Protein AF-A0A3P6EDK5-F1 (afdb_monomer_lite)

Radius of gyration: 23.81 Å; chains: 1; bounding box: 59×33×45 Å

Secondary structure (DSSP, 8-state):
--GGGGB-TTT--B-HHHHHHH-GGGHHHHTTSPPPSS-PPP---S--STT----HHHHHHHHHHS------S---TTTT-

Sequence (81 aa):
MLVADLLDQQTNEWDLAKIRLHLPQYEELIRLIIPGNSKPMDKLVWIPDPSGVYSTKSGYKNICEVEEPTPPEAFDWMKNV

pLDDT: mean 78.49, std 12.65, range [49.53, 96.75]

Foldseek 3Di:
DDPQVQADPPQRHGDLVVCCVPPVVCSVVVVVDDRDPDDDPDADPPQPDPVSDDDPVSVVVVVVPPDDPPPPPPPPPPPPD

Organism: Brassica oleracea (NCBI:txid3712)

Structure (mmCIF, N/CA/C/O backbone):
data_AF-A0A3P6EDK5-F1
#
_entry.id   AF-A0A3P6EDK5-F1
#
loop_
_atom_site.group_PDB
_atom_site.id
_atom_site.type_symbol
_atom_site.label_atom_id
_atom_site.label_alt_id
_atom_site.label_comp_id
_atom_site.label_asym_id
_atom_site.label_entity_id
_atom_site.label_seq_id
_atom_site.pdbx_PDB_ins_code
_atom_site.Cartn_x
_atom_site.Cartn_y
_atom_site.Cartn_z
_atom_site.occupancy
_atom_site.B_iso_or_equiv
_atom_site.auth_seq_id
_atom_site.auth_comp_id
_atom_site.auth_asym_id
_atom_site.auth_atom_id
_atom_site.pdbx_PDB_model_num
ATOM 1 N N . MET A 1 1 ? -15.678 -12.950 0.766 1.00 75.00 1 MET A N 1
ATOM 2 C CA . MET A 1 1 ? -14.900 -12.019 1.597 1.00 75.00 1 MET A CA 1
ATOM 3 C C . MET A 1 1 ? -14.003 -11.214 0.678 1.00 75.00 1 MET A C 1
ATOM 5 O O . MET A 1 1 ? -13.218 -11.809 -0.054 1.00 75.00 1 MET A O 1
ATOM 9 N N . LEU A 1 2 ? -14.181 -9.901 0.653 1.00 89.06 2 LEU A N 1
ATOM 10 C CA . LEU A 1 2 ? -13.333 -8.935 -0.035 1.00 89.06 2 LEU A CA 1
ATOM 11 C C . LEU A 1 2 ? -12.371 -8.302 0.974 1.00 89.06 2 LEU A C 1
ATOM 13 O O . LEU A 1 2 ? -12.608 -8.349 2.176 1.00 89.06 2 LEU A O 1
ATOM 17 N N . VAL A 1 3 ? -11.309 -7.654 0.492 1.00 85.56 3 VAL A N 1
ATOM 18 C CA . VAL A 1 3 ? -10.387 -6.903 1.366 1.00 85.56 3 VAL A CA 1
ATOM 19 C C . VAL A 1 3 ? -11.132 -5.812 2.145 1.00 85.56 3 VAL A C 1
ATOM 21 O O . VAL A 1 3 ? -10.835 -5.582 3.311 1.00 85.56 3 VAL A O 1
ATOM 24 N N . ALA A 1 4 ? -12.163 -5.214 1.538 1.00 87.44 4 ALA A N 1
ATOM 25 C CA . ALA A 1 4 ? -13.030 -4.236 2.191 1.00 87.44 4 ALA A CA 1
ATOM 26 C C . ALA A 1 4 ? -13.754 -4.788 3.435 1.00 87.44 4 ALA A C 1
ATOM 28 O O . ALA A 1 4 ? -14.070 -4.020 4.335 1.00 87.44 4 ALA A O 1
ATOM 29 N N . ASP A 1 5 ? -13.979 -6.105 3.522 1.00 91.06 5 ASP A N 1
ATOM 30 C CA . ASP A 1 5 ? -14.657 -6.720 4.671 1.00 91.06 5 ASP A CA 1
ATOM 31 C C . ASP A 1 5 ? -13.754 -6.791 5.921 1.00 91.06 5 ASP A C 1
ATOM 33 O O . ASP A 1 5 ? -14.257 -6.966 7.037 1.00 91.06 5 ASP A O 1
ATOM 37 N N . LEU A 1 6 ? -12.431 -6.659 5.734 1.00 92.88 6 LEU A N 1
ATOM 38 C CA . LEU A 1 6 ? -11.409 -6.641 6.791 1.00 92.88 6 LEU A CA 1
ATOM 39 C C . LEU A 1 6 ? -11.219 -5.252 7.419 1.00 92.88 6 LEU A C 1
ATOM 41 O O . LEU A 1 6 ? -10.478 -5.124 8.392 1.00 92.88 6 LEU A O 1
ATOM 45 N N . LEU A 1 7 ? -11.860 -4.225 6.862 1.00 91.50 7 LEU A N 1
ATOM 46 C CA . LEU A 1 7 ? -11.871 -2.873 7.408 1.00 91.50 7 LEU A CA 1
ATOM 47 C C . LEU A 1 7 ? -13.135 -2.663 8.251 1.00 91.50 7 LEU A C 1
ATOM 49 O O . LEU A 1 7 ? -14.207 -3.208 7.963 1.00 91.50 7 LEU A O 1
ATOM 53 N N . ASP A 1 8 ? -13.012 -1.862 9.301 1.00 89.88 8 ASP A N 1
ATOM 54 C CA . ASP A 1 8 ? -14.146 -1.303 10.020 1.00 89.88 8 ASP A CA 1
ATOM 55 C C . ASP A 1 8 ? -14.795 -0.214 9.155 1.00 89.88 8 ASP A C 1
ATOM 57 O O . ASP A 1 8 ? -14.149 0.728 8.702 1.00 89.88 8 ASP A O 1
ATOM 61 N N . GLN A 1 9 ? -16.098 -0.339 8.919 1.00 84.81 9 GLN A N 1
ATOM 62 C CA . GLN A 1 9 ? -16.852 0.564 8.052 1.00 84.81 9 GLN A CA 1
ATOM 63 C C . GLN A 1 9 ? -17.033 1.966 8.648 1.00 84.81 9 GLN A C 1
ATOM 65 O O . GLN A 1 9 ? -17.316 2.900 7.899 1.00 84.81 9 GLN A O 1
ATOM 70 N N . GLN A 1 10 ? -16.909 2.123 9.970 1.00 85.00 10 GLN A N 1
ATOM 71 C CA . GLN A 1 10 ? -17.074 3.424 10.625 1.00 85.00 10 GLN A CA 1
ATOM 72 C C . GLN A 1 10 ? -15.775 4.224 10.663 1.00 85.00 10 GLN A C 1
ATOM 74 O O . GLN A 1 10 ? -15.785 5.428 10.414 1.00 85.00 10 GLN A O 1
ATOM 79 N N . THR A 1 11 ? -14.667 3.558 10.979 1.00 85.69 11 THR A N 1
ATOM 80 C CA . THR A 1 11 ? -13.359 4.198 11.180 1.00 85.69 11 THR A CA 1
ATOM 81 C C . THR A 1 11 ? -12.454 4.102 9.954 1.00 85.69 11 THR A C 1
ATOM 83 O O . THR A 1 11 ? -11.514 4.881 9.832 1.00 85.69 11 THR A O 1
ATOM 86 N N . ASN A 1 12 ? -12.759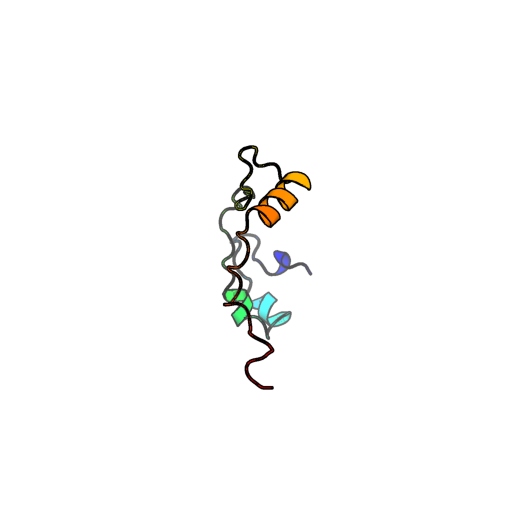 3.187 9.025 1.00 86.75 12 ASN A N 1
ATOM 87 C CA . ASN A 1 12 ? -11.898 2.787 7.912 1.00 86.75 12 ASN A CA 1
ATOM 88 C C . ASN A 1 12 ? -10.540 2.224 8.370 1.00 86.75 12 ASN A C 1
ATOM 90 O O . ASN A 1 12 ? -9.578 2.228 7.606 1.00 86.75 12 ASN A O 1
ATOM 94 N N . GLU A 1 13 ? -10.453 1.733 9.609 1.00 90.56 13 GLU A N 1
ATOM 95 C CA . GLU A 1 13 ? -9.263 1.078 10.149 1.00 90.56 13 GLU A CA 1
ATOM 96 C C . GLU A 1 13 ? -9.342 -0.447 10.013 1.00 90.56 13 GLU A C 1
ATOM 98 O O . GLU A 1 13 ? -10.397 -1.026 9.763 1.00 90.56 13 GLU A O 1
ATOM 103 N N . TRP A 1 14 ? -8.207 -1.127 10.171 1.00 93.00 14 TRP A N 1
ATOM 104 C CA . TRP A 1 14 ? -8.147 -2.587 10.118 1.00 93.00 14 TRP A CA 1
ATOM 105 C C . TRP A 1 14 ? -8.849 -3.240 11.313 1.00 93.00 14 TRP A C 1
ATOM 107 O O . TRP A 1 14 ? -8.486 -3.009 12.467 1.00 93.00 14 TRP A O 1
ATOM 117 N N . ASP A 1 15 ? -9.779 -4.153 11.036 1.00 94.38 15 ASP A N 1
ATOM 118 C CA . ASP A 1 15 ? -10.407 -4.993 12.053 1.00 94.38 15 ASP A CA 1
ATOM 119 C C . ASP A 1 15 ? -9.492 -6.185 12.381 1.00 94.38 15 ASP A C 1
ATOM 121 O O . ASP A 1 15 ? -9.472 -7.217 11.698 1.00 94.38 15 ASP A O 1
ATOM 125 N N . LEU A 1 16 ? -8.712 -6.043 13.455 1.00 93.50 16 LEU A N 1
ATOM 126 C CA . LEU A 1 16 ? -7.750 -7.059 13.888 1.00 93.50 16 LEU A CA 1
ATOM 127 C C . LEU A 1 16 ? -8.409 -8.396 14.247 1.00 93.50 16 LEU A C 1
ATOM 129 O O . LEU A 1 16 ? -7.781 -9.442 14.082 1.00 93.50 16 LEU A O 1
ATOM 133 N N . ALA A 1 17 ? -9.657 -8.392 14.725 1.00 94.81 17 ALA A N 1
ATOM 134 C CA . ALA A 1 17 ? -10.353 -9.628 15.064 1.00 94.81 17 ALA A CA 1
ATOM 135 C C . ALA A 1 17 ? -10.660 -10.432 13.796 1.00 94.81 17 ALA A C 1
ATOM 137 O O . ALA A 1 17 ? -10.393 -11.635 13.745 1.00 94.81 17 ALA A O 1
ATOM 138 N N . LYS A 1 18 ? -11.135 -9.760 12.741 1.00 94.12 18 LYS A N 1
ATOM 139 C CA . LYS A 1 18 ? -11.380 -10.396 11.438 1.00 94.12 18 LYS A CA 1
ATOM 140 C C . LYS A 1 18 ? -10.095 -10.843 10.753 1.00 94.12 18 LYS A C 1
ATOM 142 O O . LYS A 1 18 ? -10.056 -11.943 10.204 1.00 94.12 18 LYS A O 1
ATOM 147 N N . ILE A 1 19 ? -9.038 -10.032 10.803 1.00 94.94 19 ILE A N 1
ATOM 148 C CA . ILE A 1 19 ? -7.742 -10.393 10.210 1.00 94.94 19 ILE A CA 1
ATOM 149 C C . ILE A 1 19 ? -7.169 -11.631 10.899 1.00 94.94 19 ILE A C 1
ATOM 151 O O . ILE A 1 19 ? -6.761 -12.562 10.216 1.00 94.94 19 ILE A O 1
ATOM 155 N N . ARG A 1 20 ? -7.201 -11.705 12.233 1.00 95.75 20 ARG A N 1
ATOM 156 C CA . ARG A 1 20 ? -6.730 -12.888 12.975 1.00 95.75 20 ARG A CA 1
ATOM 157 C C . ARG A 1 20 ? -7.562 -14.133 12.709 1.00 95.75 20 ARG A C 1
ATOM 159 O O . ARG A 1 20 ? -7.017 -15.232 12.692 1.00 95.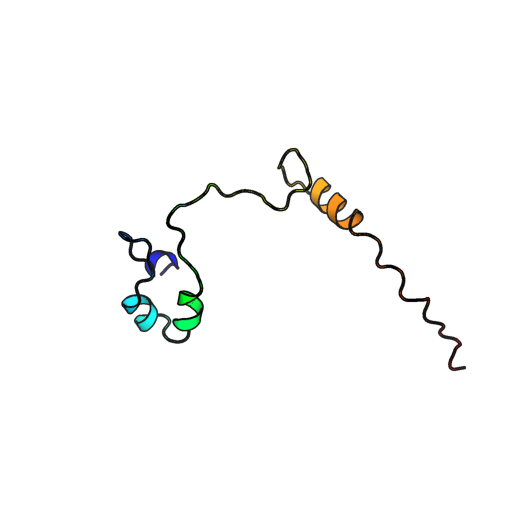75 20 ARG A O 1
ATOM 166 N N . LEU A 1 21 ? -8.866 -13.969 12.500 1.00 95.88 21 LEU A N 1
ATOM 167 C CA . LEU A 1 21 ? -9.764 -15.079 12.200 1.00 95.88 21 LEU A CA 1
ATOM 168 C C . LEU A 1 21 ? -9.523 -15.656 10.798 1.00 95.88 21 LEU A C 1
ATOM 170 O O . LEU A 1 21 ? -9.551 -16.872 10.625 1.00 95.88 21 LEU A O 1
ATOM 174 N N . HIS A 1 22 ? -9.308 -14.795 9.801 1.00 94.94 22 HIS A N 1
ATOM 175 C CA . HIS A 1 22 ? -9.261 -15.209 8.397 1.00 94.94 22 HIS A CA 1
ATOM 176 C C . HIS A 1 22 ? -7.848 -15.314 7.816 1.00 94.94 22 HIS A C 1
ATOM 178 O O . HIS A 1 22 ? -7.607 -16.164 6.963 1.00 94.94 22 HIS A O 1
ATOM 184 N N . LEU A 1 23 ? -6.923 -14.451 8.241 1.00 94.06 23 LEU A N 1
ATOM 185 C CA . LEU A 1 23 ? -5.575 -14.288 7.683 1.00 94.06 23 LEU A CA 1
ATOM 186 C C . LEU A 1 23 ? -4.511 -14.051 8.783 1.00 94.06 23 LEU A C 1
ATOM 188 O O . LEU A 1 23 ? -3.734 -13.096 8.684 1.00 94.06 23 LEU A O 1
ATOM 192 N N . PRO A 1 24 ? -4.420 -14.909 9.820 1.00 94.69 24 PRO A N 1
ATOM 193 C CA . PRO A 1 24 ? -3.526 -14.678 10.961 1.00 94.69 24 PRO A CA 1
ATOM 194 C C . PRO A 1 24 ? -2.052 -14.555 10.551 1.00 94.69 24 PRO A C 1
ATOM 196 O O . PRO A 1 24 ? -1.328 -13.710 11.064 1.00 94.69 24 PRO A O 1
ATOM 199 N N . GLN A 1 25 ? -1.617 -15.347 9.570 1.00 96.75 25 GLN A N 1
ATOM 200 C CA . GLN A 1 25 ? -0.238 -15.355 9.067 1.00 96.75 25 GLN A CA 1
ATOM 201 C C . GLN A 1 25 ? 0.190 -14.061 8.355 1.00 96.75 25 GLN A C 1
ATOM 203 O O . GLN A 1 25 ? 1.379 -13.853 8.136 1.00 96.75 25 GLN A O 1
ATOM 208 N N . TYR A 1 26 ? -0.762 -13.208 7.971 1.00 94.75 26 TYR A N 1
ATOM 209 C CA . TYR A 1 26 ? -0.497 -11.970 7.242 1.00 94.75 26 TYR A CA 1
ATOM 210 C C . TYR A 1 26 ? -0.791 -10.721 8.070 1.00 94.75 26 TYR A C 1
ATOM 212 O O . TYR A 1 26 ? -0.654 -9.625 7.535 1.00 94.75 26 TYR A O 1
ATOM 220 N N . GLU A 1 27 ? -1.167 -10.851 9.349 1.00 93.69 27 GLU A N 1
ATOM 221 C CA . GLU A 1 27 ? -1.512 -9.704 10.200 1.00 93.69 27 GLU A CA 1
ATOM 222 C C . GLU A 1 27 ? -0.415 -8.635 10.173 1.00 93.69 27 GLU A C 1
ATOM 224 O O . GLU A 1 27 ? -0.706 -7.460 9.958 1.00 93.69 27 GLU A O 1
ATOM 229 N N . GLU A 1 28 ? 0.846 -9.041 10.330 1.00 95.06 28 GLU A N 1
ATOM 230 C CA . GLU A 1 28 ? 1.977 -8.111 10.334 1.00 95.06 28 GLU A CA 1
ATOM 231 C C . GLU A 1 28 ? 2.110 -7.361 9.008 1.00 95.06 28 GLU A C 1
ATOM 233 O O . GLU A 1 28 ? 2.259 -6.144 9.014 1.00 95.06 28 GLU A O 1
ATOM 238 N N . LEU A 1 29 ? 1.985 -8.061 7.877 1.00 96.00 29 LEU A N 1
ATOM 239 C CA . LEU A 1 29 ? 2.097 -7.459 6.547 1.00 96.00 29 LEU A CA 1
ATOM 240 C C . LEU A 1 29 ? 0.904 -6.557 6.218 1.00 96.00 29 LEU A C 1
ATOM 242 O O . LEU A 1 29 ? 1.085 -5.484 5.650 1.00 96.00 29 LEU A O 1
ATOM 246 N N . ILE A 1 30 ? -0.310 -6.966 6.591 1.00 93.81 30 ILE A N 1
ATOM 247 C CA . ILE A 1 30 ? -1.533 -6.186 6.366 1.00 93.81 30 ILE A CA 1
ATOM 248 C C . ILE A 1 30 ? -1.466 -4.873 7.148 1.00 93.81 30 ILE A C 1
ATOM 250 O O . ILE A 1 30 ? -1.799 -3.820 6.610 1.00 93.81 30 ILE A O 1
ATOM 254 N N . ARG A 1 31 ? -0.962 -4.906 8.386 1.00 90.56 31 ARG A N 1
ATOM 255 C CA . ARG A 1 31 ? -0.816 -3.713 9.233 1.00 90.56 31 ARG A CA 1
ATOM 256 C C . ARG A 1 31 ? 0.186 -2.686 8.697 1.00 90.56 31 ARG A C 1
ATOM 258 O O . ARG A 1 31 ? 0.145 -1.543 9.144 1.00 90.56 31 ARG A O 1
ATOM 265 N N . LEU A 1 32 ? 1.054 -3.052 7.751 1.00 92.81 32 LEU A N 1
ATOM 266 C CA . LEU A 1 32 ? 1.934 -2.099 7.058 1.00 92.81 32 LEU A CA 1
ATOM 267 C C . LEU A 1 32 ? 1.174 -1.234 6.044 1.00 92.81 32 LEU A C 1
ATOM 269 O O . LEU A 1 32 ? 1.651 -0.167 5.660 1.00 92.81 32 LEU A O 1
ATOM 273 N N . ILE A 1 33 ? 0.003 -1.686 5.596 1.00 90.44 33 ILE A N 1
ATOM 274 C CA . ILE A 1 33 ? -0.844 -0.947 4.665 1.00 90.44 33 ILE A CA 1
ATOM 275 C C . ILE A 1 33 ? -1.641 0.066 5.479 1.00 90.44 33 ILE A C 1
ATOM 277 O O . ILE A 1 33 ? -2.476 -0.312 6.294 1.00 90.44 33 ILE A O 1
ATOM 281 N N . ILE A 1 34 ? -1.404 1.356 5.254 1.00 87.25 34 ILE A N 1
ATOM 282 C CA . ILE A 1 34 ? -2.150 2.429 5.917 1.00 87.25 34 ILE A CA 1
ATOM 283 C C . ILE A 1 34 ? -3.469 2.633 5.158 1.00 87.25 34 ILE A C 1
ATOM 285 O O . ILE A 1 34 ? -3.424 3.023 3.986 1.00 87.25 34 ILE A O 1
ATOM 289 N N . PRO A 1 35 ? -4.639 2.387 5.776 1.00 85.00 35 PRO A N 1
ATOM 290 C CA . PRO A 1 35 ? -5.914 2.713 5.156 1.00 85.00 35 PRO A CA 1
ATOM 291 C C . PRO A 1 35 ? -6.014 4.228 4.946 1.00 85.00 35 PRO A C 1
ATOM 293 O O . PRO A 1 35 ? -5.687 5.021 5.828 1.00 85.00 35 PRO A O 1
ATOM 296 N N . GLY A 1 36 ? -6.429 4.655 3.756 1.00 76.62 36 GLY A N 1
ATOM 297 C CA . GLY A 1 36 ? -6.571 6.079 3.460 1.00 76.62 36 GLY A CA 1
ATOM 298 C C . GLY A 1 36 ? -7.817 6.670 4.124 1.00 76.62 36 GLY A C 1
ATOM 299 O O . GLY A 1 36 ? -8.926 6.230 3.838 1.00 76.62 36 GLY A O 1
ATOM 300 N N . ASN A 1 37 ? -7.661 7.713 4.948 1.00 66.88 37 ASN A N 1
ATOM 301 C CA . ASN A 1 37 ? -8.794 8.446 5.547 1.00 66.88 37 ASN A CA 1
ATOM 302 C C . ASN A 1 37 ? -9.567 9.310 4.540 1.00 66.88 37 ASN A C 1
ATOM 304 O O . ASN A 1 37 ? -10.702 9.706 4.793 1.00 66.88 37 ASN A O 1
ATOM 308 N N . SER A 1 38 ? -8.964 9.613 3.393 1.00 63.12 38 SER A N 1
ATOM 309 C CA . SER A 1 38 ? -9.663 10.180 2.250 1.00 63.12 38 SER A CA 1
ATOM 310 C C . SER A 1 38 ? -9.409 9.276 1.056 1.00 63.12 38 SER A C 1
ATOM 312 O O . SER A 1 38 ? -8.330 8.700 0.924 1.00 63.12 38 SER A O 1
ATOM 314 N N . LYS A 1 39 ? -10.418 9.116 0.203 1.00 65.31 39 LYS A N 1
ATOM 315 C CA . LYS A 1 39 ? -10.234 8.582 -1.140 1.00 65.31 39 LYS A CA 1
ATOM 316 C C . LYS A 1 39 ? -9.839 9.776 -2.011 1.00 65.31 39 LYS A C 1
ATOM 318 O O . LYS A 1 39 ? -10.745 10.457 -2.500 1.00 65.31 39 LYS A O 1
ATOM 323 N N . PRO A 1 40 ? -8.542 10.124 -2.156 1.00 66.56 40 PRO A N 1
ATOM 324 C CA . PRO A 1 40 ? -8.167 11.085 -3.177 1.00 66.56 40 PRO A CA 1
ATOM 325 C C . PRO A 1 40 ? -8.674 10.549 -4.515 1.00 66.56 40 PRO A C 1
ATOM 327 O O . PRO A 1 40 ? -8.745 9.336 -4.717 1.00 66.56 40 PRO A O 1
ATOM 330 N N . MET A 1 41 ? -9.070 11.443 -5.419 1.00 71.94 41 MET A N 1
ATOM 331 C C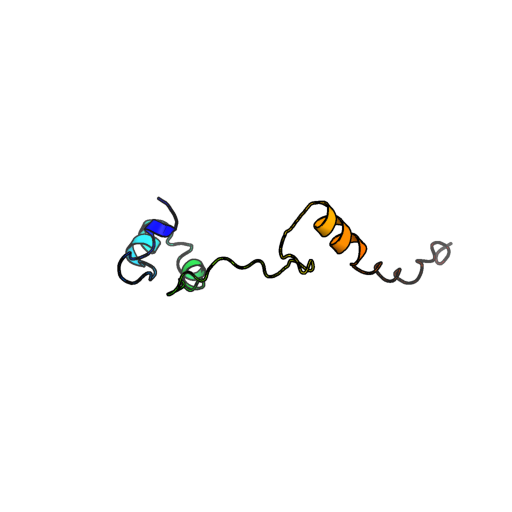A . MET A 1 41 ? -9.364 10.995 -6.773 1.00 71.94 41 MET A CA 1
ATOM 332 C C . MET A 1 41 ? -8.119 10.324 -7.339 1.00 71.94 41 MET A C 1
ATOM 334 O O . MET A 1 41 ? -7.023 10.886 -7.249 1.00 71.94 41 MET A O 1
ATOM 338 N N . ASP A 1 42 ? -8.308 9.128 -7.894 1.00 71.06 42 ASP A N 1
ATOM 339 C CA . ASP A 1 42 ? -7.245 8.401 -8.570 1.00 71.06 42 ASP A CA 1
ATOM 340 C C . ASP A 1 42 ? -6.598 9.346 -9.584 1.00 71.06 42 ASP A C 1
ATOM 342 O O . ASP A 1 42 ? -7.263 9.906 -10.460 1.00 71.06 42 ASP A O 1
ATOM 346 N N . LYS A 1 43 ? -5.294 9.577 -9.425 1.00 69.44 43 LYS A N 1
ATOM 347 C CA . LYS A 1 43 ? -4.524 10.448 -10.307 1.00 69.44 43 LYS A CA 1
ATOM 348 C C . LYS A 1 43 ? -3.482 9.620 -11.030 1.00 69.44 43 LYS A C 1
ATOM 350 O O . LYS A 1 43 ? -2.735 8.855 -10.426 1.00 69.44 43 LYS A O 1
ATOM 355 N N . LEU A 1 44 ? -3.401 9.823 -12.336 1.00 70.50 44 LEU A N 1
ATOM 356 C CA . LEU A 1 44 ? -2.368 9.231 -13.169 1.00 70.50 44 LEU A CA 1
ATOM 357 C C . LEU A 1 44 ? -1.058 9.992 -12.910 1.00 70.50 44 LEU A C 1
ATOM 359 O O . LEU A 1 44 ? -0.929 11.156 -13.279 1.00 70.50 44 LEU A O 1
ATOM 363 N N . VAL A 1 45 ? -0.112 9.360 -12.211 1.00 64.56 45 VAL A N 1
ATOM 364 C CA . VAL A 1 45 ? 1.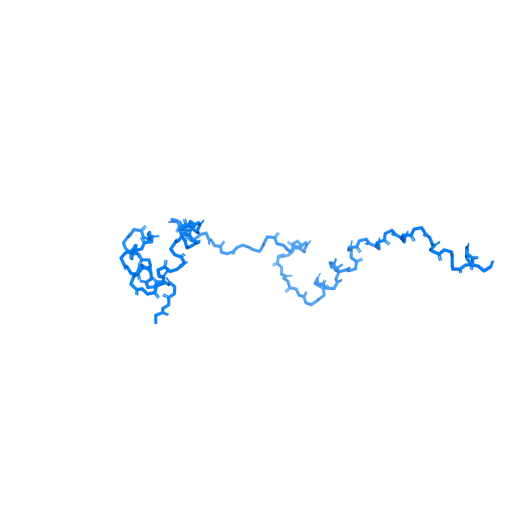178 9.980 -11.833 1.00 64.56 45 VAL A CA 1
ATOM 365 C C . VAL A 1 45 ? 2.267 9.749 -12.892 1.00 64.56 45 VAL A C 1
ATOM 367 O O . VAL A 1 45 ? 3.229 10.503 -12.958 1.00 64.56 45 VAL A O 1
ATOM 370 N N . TRP A 1 46 ? 2.093 8.753 -13.766 1.00 64.62 46 TRP A N 1
ATOM 371 C CA . TRP A 1 46 ? 3.141 8.251 -14.668 1.00 64.62 46 TRP A CA 1
ATOM 372 C C . TRP A 1 46 ? 2.825 8.449 -16.153 1.00 64.62 46 TRP A C 1
ATOM 374 O O . TRP A 1 46 ? 3.217 7.642 -16.994 1.00 64.62 46 TRP A O 1
ATOM 384 N N . ILE A 1 47 ? 2.083 9.504 -16.493 1.00 68.19 47 ILE A N 1
ATOM 385 C CA . ILE A 1 47 ? 1.820 9.848 -17.890 1.00 68.19 47 ILE A CA 1
ATOM 386 C C . ILE A 1 47 ? 2.708 11.042 -18.245 1.00 68.19 47 ILE A C 1
ATOM 388 O O . ILE A 1 47 ? 2.412 12.154 -17.818 1.00 68.19 47 ILE A O 1
ATOM 392 N N . PRO A 1 48 ? 3.791 10.840 -19.013 1.00 65.38 48 PRO A N 1
ATOM 393 C CA . PRO A 1 48 ? 4.619 11.942 -19.510 1.00 65.38 48 PRO A CA 1
ATOM 394 C C . PRO A 1 48 ? 3.919 12.734 -20.620 1.00 65.38 48 PRO A C 1
ATOM 396 O O . PRO A 1 48 ? 4.425 13.757 -21.072 1.00 65.38 48 PRO A O 1
ATOM 399 N N . ASP A 1 49 ? 2.746 12.275 -21.062 1.00 69.44 49 ASP A N 1
ATOM 400 C CA . ASP A 1 49 ? 1.895 13.030 -21.964 1.00 69.44 49 ASP A CA 1
ATOM 401 C C . ASP A 1 49 ? 1.123 14.134 -21.204 1.00 69.44 49 ASP A C 1
ATOM 403 O O . ASP A 1 49 ? 0.364 13.834 -20.276 1.00 69.44 49 ASP A O 1
ATOM 407 N N . PRO A 1 50 ? 1.263 15.413 -21.598 1.00 68.81 50 PRO A N 1
ATOM 408 C CA . PRO A 1 50 ? 0.632 16.539 -20.912 1.00 68.81 50 PRO A CA 1
ATOM 409 C C . PRO A 1 50 ? -0.901 16.548 -21.010 1.00 68.81 50 PRO A C 1
ATOM 411 O O . PRO A 1 50 ? -1.543 17.270 -20.249 1.00 68.81 50 PRO A O 1
ATOM 414 N N . SER A 1 51 ? -1.511 15.754 -21.901 1.00 76.31 51 SER A N 1
ATOM 415 C CA . SER A 1 51 ? -2.971 15.577 -21.935 1.00 76.31 51 SER A CA 1
ATOM 416 C C . SER A 1 51 ? -3.490 14.679 -20.807 1.00 76.31 51 SER A C 1
ATOM 418 O O . SER A 1 51 ? -4.695 14.641 -20.564 1.00 76.31 51 SER A O 1
ATOM 420 N N . GLY A 1 52 ? -2.605 13.938 -20.126 1.00 72.25 52 GLY A N 1
ATOM 421 C CA . GLY A 1 52 ? -2.977 12.971 -19.094 1.00 72.25 52 GLY A CA 1
ATOM 422 C C . GLY A 1 52 ? -3.693 11.730 -19.635 1.00 72.25 52 GLY A C 1
ATOM 423 O O . GLY A 1 52 ? -4.173 10.916 -18.847 1.00 72.25 52 GLY A O 1
ATOM 424 N N . VAL A 1 53 ? -3.770 11.559 -20.958 1.00 76.38 53 VAL A N 1
ATOM 425 C CA . VAL A 1 53 ? -4.391 10.396 -21.596 1.00 76.38 53 VAL A CA 1
ATOM 426 C C . VAL A 1 53 ? -3.312 9.391 -21.972 1.00 76.38 53 VAL A C 1
ATOM 428 O O . VAL A 1 53 ? -2.486 9.632 -22.851 1.00 76.38 53 VAL A O 1
ATOM 431 N N . TYR A 1 54 ? -3.341 8.223 -21.331 1.00 76.50 54 TYR A N 1
ATOM 432 C CA . TYR A 1 54 ? -2.500 7.111 -21.747 1.00 76.50 54 TYR A CA 1
ATOM 433 C C . TYR A 1 54 ? -3.090 6.462 -22.999 1.00 76.50 54 TYR A C 1
ATOM 435 O O . TYR A 1 54 ? -4.254 6.067 -23.034 1.00 76.50 54 TYR A O 1
ATOM 443 N N . SER A 1 55 ? -2.267 6.332 -24.030 1.00 81.44 55 SER A N 1
ATOM 444 C CA . SER 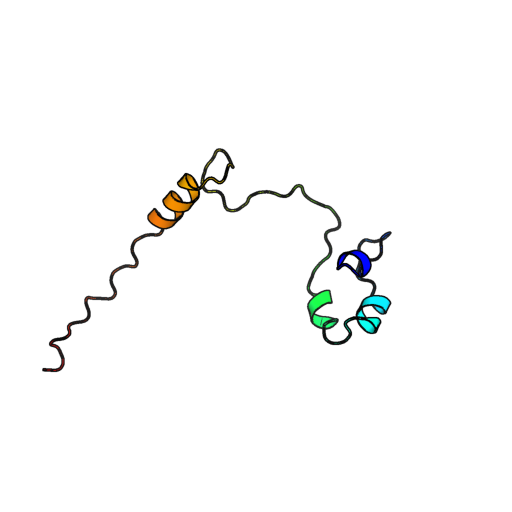A 1 55 ? -2.575 5.616 -25.260 1.00 81.44 55 SER A CA 1
ATOM 445 C C . SER A 1 55 ? -1.445 4.651 -25.600 1.00 81.44 55 SER A C 1
ATOM 447 O O . SER A 1 55 ? -0.311 4.798 -25.141 1.00 81.44 55 SER A O 1
ATOM 449 N N . THR A 1 56 ? -1.720 3.697 -26.486 1.00 81.44 56 THR A N 1
ATOM 450 C CA . THR A 1 56 ? -0.687 2.818 -27.047 1.00 81.44 56 THR A CA 1
ATOM 451 C C . THR A 1 56 ? 0.490 3.622 -27.613 1.00 81.44 56 THR A C 1
ATOM 453 O O . THR A 1 56 ? 1.645 3.285 -27.374 1.00 81.44 56 THR A O 1
ATOM 456 N N . LYS A 1 57 ? 0.214 4.749 -28.286 1.00 81.06 57 LYS A N 1
ATOM 457 C CA . LYS A 1 57 ? 1.235 5.645 -28.847 1.00 81.06 57 LYS A CA 1
ATOM 458 C C . LYS A 1 57 ? 2.114 6.288 -27.768 1.00 81.06 57 LYS A C 1
ATOM 460 O O . LYS A 1 57 ? 3.331 6.310 -27.929 1.00 81.06 57 LYS A O 1
ATOM 465 N N . SER A 1 58 ? 1.523 6.801 -26.684 1.00 77.56 58 SER A N 1
ATOM 466 C CA . SER A 1 58 ? 2.297 7.381 -25.574 1.00 77.56 58 SER A CA 1
ATOM 467 C C . SER A 1 58 ? 3.110 6.314 -24.838 1.00 77.56 58 SER A C 1
ATOM 469 O O . SER A 1 58 ? 4.230 6.584 -24.427 1.00 77.56 58 SER A O 1
ATOM 471 N N . GLY A 1 59 ? 2.591 5.086 -24.731 1.00 77.31 59 GLY A N 1
ATOM 472 C CA . GLY A 1 59 ? 3.333 3.945 -24.193 1.00 77.31 59 GLY A CA 1
ATOM 473 C C . GLY A 1 59 ? 4.599 3.629 -24.996 1.00 77.31 59 GLY A C 1
ATOM 474 O O . GLY A 1 59 ? 5.677 3.548 -24.415 1.00 77.31 59 GLY A O 1
ATOM 475 N N . TYR A 1 60 ? 4.494 3.523 -26.326 1.00 79.94 60 TYR A N 1
ATOM 476 C CA . TYR A 1 60 ? 5.660 3.290 -27.192 1.00 79.94 60 TYR A CA 1
ATOM 477 C C . TYR A 1 60 ? 6.665 4.440 -27.155 1.00 79.94 60 TYR A C 1
ATOM 479 O O . TYR A 1 60 ? 7.864 4.189 -27.100 1.00 79.94 60 TYR A O 1
ATOM 487 N N . LYS A 1 61 ? 6.189 5.691 -27.134 1.00 76.81 61 LYS A N 1
ATOM 488 C CA . LYS A 1 61 ? 7.057 6.867 -27.009 1.00 76.81 61 LYS A CA 1
ATOM 489 C C . LYS A 1 61 ? 7.933 6.786 -25.754 1.00 76.81 61 LYS A C 1
ATOM 491 O O . LYS A 1 61 ? 9.137 6.964 -25.864 1.00 76.81 61 LYS A O 1
ATOM 496 N N . ASN A 1 62 ? 7.355 6.428 -24.606 1.00 72.81 62 ASN A N 1
ATOM 497 C CA . ASN A 1 62 ? 8.102 6.309 -23.349 1.00 72.81 62 ASN A CA 1
ATOM 498 C C . ASN A 1 62 ? 9.176 5.230 -23.405 1.00 72.81 62 ASN A C 1
ATOM 500 O O . ASN A 1 62 ? 10.251 5.425 -22.861 1.00 72.81 62 ASN A O 1
ATOM 504 N N . ILE A 1 63 ? 8.888 4.099 -24.054 1.00 72.62 63 ILE A N 1
ATOM 505 C CA . ILE A 1 63 ? 9.848 3.000 -24.217 1.00 72.62 63 ILE A CA 1
ATOM 506 C C . ILE A 1 63 ? 11.010 3.431 -25.120 1.00 72.62 63 ILE A C 1
ATOM 508 O O . ILE A 1 63 ? 12.148 3.079 -24.843 1.00 72.62 63 ILE A O 1
ATOM 512 N N . CYS A 1 64 ? 10.733 4.205 -26.172 1.00 71.12 64 CYS A N 1
ATOM 513 C CA . CYS A 1 64 ? 11.759 4.733 -27.072 1.00 71.12 64 CYS A CA 1
ATOM 514 C C . CYS A 1 64 ? 12.565 5.903 -26.476 1.00 71.12 64 CYS A C 1
ATOM 516 O O . CYS A 1 64 ? 13.651 6.184 -26.969 1.00 71.12 64 CYS A O 1
ATOM 518 N N . GLU A 1 65 ? 12.034 6.601 -25.467 1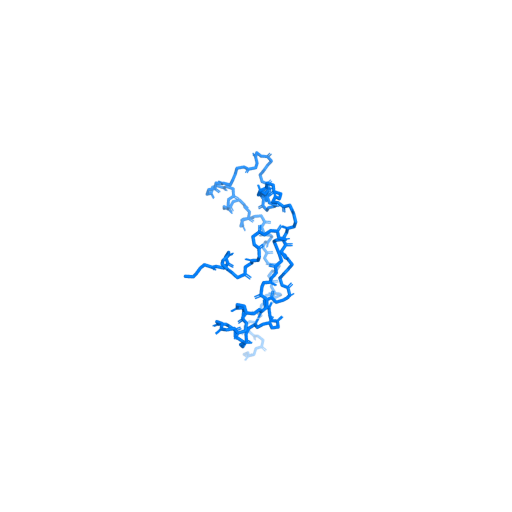.00 68.06 65 GLU A N 1
ATOM 519 C CA . GLU A 1 65 ? 12.714 7.696 -24.754 1.00 68.06 65 GLU A CA 1
ATOM 520 C C . GLU A 1 65 ? 13.582 7.216 -23.585 1.00 68.06 65 GLU A C 1
ATOM 522 O O . GLU A 1 65 ? 14.410 7.987 -23.100 1.00 68.06 65 GLU A O 1
ATOM 527 N N . VAL A 1 66 ? 13.430 5.961 -23.136 1.00 66.50 66 VAL A N 1
ATOM 528 C CA . VAL A 1 66 ? 14.441 5.335 -22.278 1.00 66.50 66 VAL A CA 1
ATOM 529 C C . VAL A 1 66 ? 15.705 5.239 -23.121 1.00 66.50 66 VAL A C 1
ATOM 531 O O . VAL A 1 66 ? 15.745 4.464 -24.075 1.00 66.50 66 VAL A O 1
ATOM 534 N N . GLU A 1 67 ? 16.683 6.090 -22.804 1.00 59.94 67 GLU A N 1
ATOM 535 C CA . GLU A 1 67 ? 17.993 6.130 -23.448 1.00 59.94 67 GLU A CA 1
ATOM 536 C C . GLU A 1 67 ? 18.501 4.711 -23.707 1.00 59.94 67 GLU A C 1
ATOM 538 O O . GLU A 1 67 ? 18.393 3.835 -22.840 1.00 59.94 67 GLU A O 1
ATOM 543 N N . GLU A 1 68 ? 19.050 4.499 -24.907 1.00 60.94 68 GLU A N 1
ATOM 544 C CA . GLU A 1 68 ? 19.846 3.315 -25.217 1.00 60.94 68 GLU A CA 1
ATOM 545 C C . GLU A 1 68 ? 20.733 3.014 -24.002 1.00 60.94 68 GLU A C 1
ATOM 547 O O . GLU A 1 68 ? 21.437 3.928 -23.550 1.00 60.94 68 GLU A O 1
ATOM 552 N N . PRO A 1 69 ? 20.713 1.790 -23.434 1.00 56.78 69 PRO A N 1
ATOM 553 C CA . PRO A 1 69 ? 21.726 1.444 -22.455 1.00 56.78 69 PRO A CA 1
ATOM 554 C C . PRO A 1 69 ? 23.056 1.757 -23.128 1.00 56.78 69 PRO A C 1
ATOM 556 O O . PRO A 1 69 ? 23.311 1.252 -24.225 1.00 56.78 69 PRO A O 1
ATOM 559 N N . THR A 1 70 ? 23.862 2.635 -22.521 1.00 58.47 70 THR A N 1
ATOM 560 C CA . THR A 1 70 ? 25.235 2.856 -22.972 1.00 58.47 70 THR A CA 1
ATOM 561 C C . THR A 1 70 ? 25.812 1.474 -23.243 1.00 58.47 70 THR A C 1
ATOM 563 O O . THR A 1 70 ? 25.762 0.638 -22.331 1.00 58.47 70 THR A O 1
ATOM 566 N N . PRO A 1 71 ? 26.243 1.163 -24.485 1.00 61.88 71 PRO A N 1
ATOM 567 C CA . PRO A 1 71 ? 26.730 -0.169 -24.776 1.00 61.88 71 PRO A CA 1
ATOM 568 C C . PRO A 1 71 ? 27.798 -0.467 -23.726 1.00 61.88 71 PRO A C 1
ATOM 570 O O . PRO A 1 71 ? 28.725 0.345 -23.601 1.00 61.88 71 PRO A O 1
ATOM 573 N N . PRO A 1 72 ? 27.669 -1.537 -22.915 1.00 61.97 72 PRO A N 1
ATOM 574 C CA . PRO A 1 72 ? 28.782 -1.944 -22.083 1.00 61.97 72 PRO A CA 1
ATOM 575 C C . PRO A 1 72 ? 29.951 -2.102 -23.046 1.00 61.97 72 PRO A C 1
ATOM 577 O O . PRO A 1 72 ? 29.796 -2.753 -24.082 1.00 61.97 72 PRO A O 1
ATOM 580 N N . GLU A 1 73 ? 31.032 -1.376 -22.755 1.00 64.00 73 GLU A N 1
ATOM 581 C CA . GLU A 1 73 ? 32.282 -1.310 -23.509 1.00 64.00 73 GLU A CA 1
ATOM 582 C C . GLU A 1 73 ? 32.454 -2.570 -24.366 1.00 64.00 73 GLU A C 1
ATOM 584 O O . GLU A 1 73 ? 32.513 -3.668 -23.809 1.00 64.00 73 GLU A O 1
ATOM 589 N N . ALA A 1 74 ? 32.379 -2.422 -25.698 1.00 65.25 74 ALA A N 1
ATOM 590 C CA . ALA A 1 74 ? 32.186 -3.527 -26.637 1.00 65.25 74 ALA A CA 1
ATOM 591 C C . ALA A 1 74 ? 33.013 -4.755 -26.226 1.00 65.25 74 ALA A C 1
ATOM 593 O O . ALA A 1 74 ? 34.244 -4.715 -26.247 1.00 65.25 74 ALA A O 1
ATOM 594 N N . PHE A 1 75 ? 32.335 -5.822 -25.790 1.00 66.62 75 PHE A N 1
ATOM 595 C CA . PHE A 1 75 ? 33.002 -7.023 -25.301 1.00 66.62 75 PHE A CA 1
ATOM 596 C C . PHE A 1 75 ? 33.820 -7.638 -26.443 1.00 66.62 75 PHE A C 1
ATOM 598 O O . PHE A 1 75 ? 33.273 -8.200 -27.394 1.00 66.62 75 PHE A O 1
ATOM 605 N N . ASP A 1 76 ? 35.140 -7.478 -26.362 1.00 74.00 76 ASP A N 1
ATOM 606 C CA . ASP A 1 76 ? 36.091 -7.955 -27.359 1.00 74.00 76 ASP A CA 1
ATOM 607 C C . ASP A 1 76 ? 36.247 -9.476 -27.246 1.00 74.00 76 ASP A C 1
ATOM 609 O O . ASP A 1 76 ? 37.005 -10.000 -26.427 1.00 74.00 76 ASP A O 1
ATOM 613 N N . TRP A 1 77 ? 35.493 -10.184 -28.083 1.00 66.50 77 TRP A N 1
ATOM 614 C CA . TRP A 1 77 ? 35.480 -11.642 -28.176 1.00 66.50 77 TRP A CA 1
ATOM 615 C C . TRP A 1 77 ? 36.825 -12.240 -28.622 1.00 66.50 77 TRP A C 1
ATOM 617 O O . TRP A 1 77 ? 37.016 -13.446 -28.470 1.00 66.50 77 TRP A O 1
ATOM 627 N N . MET A 1 78 ? 37.763 -11.429 -29.132 1.00 68.31 78 MET A N 1
ATOM 628 C CA . MET A 1 78 ? 39.109 -11.880 -29.492 1.00 68.31 78 MET A CA 1
ATOM 629 C C . MET A 1 78 ? 40.106 -11.840 -28.330 1.00 68.31 78 MET A C 1
ATOM 631 O O . MET A 1 78 ? 41.207 -12.361 -28.478 1.00 68.31 78 MET A O 1
ATOM 635 N N . LYS A 1 79 ? 39.754 -11.294 -27.155 1.00 65.75 79 LYS A N 1
ATOM 636 C CA . LYS A 1 79 ? 40.704 -11.190 -26.029 1.00 65.75 79 LYS A CA 1
ATOM 637 C C . LYS A 1 79 ? 41.189 -12.525 -25.450 1.00 65.75 79 LYS A C 1
ATOM 639 O O . LYS A 1 79 ? 42.126 -12.500 -24.662 1.00 65.75 79 LYS A O 1
ATOM 644 N N . ASN A 1 80 ? 40.600 -13.659 -25.840 1.00 56.22 80 ASN A N 1
ATOM 645 C CA . ASN A 1 80 ? 40.992 -14.994 -25.370 1.00 56.22 80 ASN A CA 1
ATOM 646 C C . ASN A 1 80 ? 41.228 -16.016 -26.505 1.00 56.22 80 ASN A C 1
ATOM 648 O O . ASN A 1 80 ? 41.056 -17.215 -26.276 1.00 56.22 80 ASN A O 1
ATOM 652 N N . VAL A 1 81 ? 41.603 -15.569 -27.711 1.00 49.53 81 VAL A N 1
ATOM 653 C CA . VAL A 1 81 ? 42.132 -16.466 -28.761 1.00 49.53 81 VAL A CA 1
ATOM 654 C C . VAL A 1 81 ? 43.650 -16.377 -28.809 1.00 49.53 81 VAL A C 1
ATOM 656 O O . VAL A 1 81 ? 44.168 -15.241 -28.839 1.00 49.53 81 VAL A O 1
#